Protein AF-A0A7W2FV54-F1 (afdb_monomer_lite)

pLDDT: mean 94.96, std 3.76, range [67.38, 98.31]

Secondary structure (DSSP, 8-state):
-HHHHHTTSHHHHHHHHHS-------GGGTSTT--TT-B---TT-S--BHHHHHHHHHHHHHHHS-PPP-TTSTT---EEEEETTTEEEEE-

Organism: NCBI:txid2758441

Foldseek 3Di:
DVLVVQVVDPVSVVCVVPDDDLDADDPVLQPPPDDQQFFDPDPVDPGRHSNVSVVVSLVVCVVRPPDDADPVDGSDNWDWDDPPPPDIDTHD

InterPro domains:
  IPR018946 PhoD-like phosphatase, metallophosphatase domain [PF09423] (2-92)
  IPR038607 PhoD-like superfamily [G3DSA:3.60.21.70] (1-92)
  IPR052900 Phospholipid Metabolizing Enzymes [PTHR43606] (2-92)

Radius of gyration: 15.77 Å; chains: 1; bounding box: 36×29×48 Å

Structure (mmCIF, N/CA/C/O backbone):
data_AF-A0A7W2FV54-F1
#
_entry.id   AF-A0A7W2FV54-F1
#
loop_
_atom_site.group_PDB
_atom_site.id
_atom_site.type_symbol
_atom_site.label_atom_id
_atom_site.label_alt_id
_atom_site.label_comp_id
_atom_site.label_asym_id
_atom_site.label_entity_id
_atom_site.label_seq_id
_atom_site.pdbx_PDB_ins_code
_atom_site.Cartn_x
_atom_site.Cartn_y
_atom_site.Cartn_z
_atom_site.occupancy
_atom_site.B_iso_or_equiv
_atom_site.auth_seq_id
_atom_site.auth_comp_id
_atom_site.auth_asym_id
_atom_site.auth_atom_id
_atom_site.pdbx_PDB_model_num
ATOM 1 N N . GLY A 1 1 ? -4.546 -2.215 -13.209 1.00 67.38 1 GLY A N 1
ATOM 2 C CA . GLY A 1 1 ? -3.303 -2.347 -12.417 1.00 67.38 1 GLY A CA 1
ATOM 3 C C . GLY A 1 1 ? -3.456 -3.477 -11.415 1.00 67.38 1 GLY A C 1
ATOM 4 O O . GLY A 1 1 ? -4.579 -3.943 -11.262 1.00 67.38 1 GLY A O 1
ATOM 5 N N . GLN A 1 2 ? -2.369 -3.891 -10.755 1.00 81.06 2 GLN A N 1
ATOM 6 C CA . GLN A 1 2 ? -2.334 -5.023 -9.805 1.00 81.06 2 GLN A CA 1
ATOM 7 C C . GLN A 1 2 ? -3.492 -4.994 -8.779 1.00 81.06 2 GLN A C 1
ATOM 9 O O . GLN A 1 2 ? -4.203 -5.981 -8.639 1.00 81.06 2 GLN A O 1
ATOM 14 N N . TYR A 1 3 ? -3.795 -3.837 -8.173 1.00 91.88 3 TYR A N 1
ATOM 15 C CA . TYR A 1 3 ? -4.908 -3.717 -7.213 1.00 91.88 3 TYR A CA 1
ATOM 16 C C . TYR A 1 3 ? -6.309 -3.864 -7.815 1.00 91.88 3 TYR A C 1
ATOM 18 O O . TYR A 1 3 ? -7.169 -4.523 -7.238 1.00 91.88 3 TYR A O 1
ATOM 26 N N . ALA A 1 4 ? -6.553 -3.252 -8.977 1.00 93.25 4 ALA A N 1
ATOM 27 C CA . ALA A 1 4 ? -7.883 -3.228 -9.587 1.00 93.25 4 ALA A CA 1
ATOM 28 C C . ALA A 1 4 ? -8.383 -4.633 -9.960 1.00 93.25 4 ALA A C 1
ATOM 30 O O . ALA A 1 4 ? -9.577 -4.898 -9.866 1.00 93.25 4 ALA A O 1
ATOM 31 N N . TYR A 1 5 ? -7.469 -5.527 -10.358 1.00 93.81 5 TYR A N 1
ATOM 32 C CA . TYR A 1 5 ? -7.790 -6.916 -10.692 1.00 93.81 5 TYR A CA 1
ATOM 33 C C . TYR A 1 5 ? -8.373 -7.673 -9.489 1.00 93.81 5 TYR A C 1
ATOM 35 O O . TYR A 1 5 ? -9.397 -8.335 -9.628 1.00 93.81 5 TYR A O 1
ATOM 43 N N . ASN A 1 6 ? -7.795 -7.503 -8.294 1.00 92.88 6 ASN A N 1
ATOM 44 C CA . ASN A 1 6 ? -8.287 -8.155 -7.073 1.00 92.88 6 ASN A CA 1
ATOM 45 C C . ASN A 1 6 ? -9.704 -7.697 -6.699 1.00 92.88 6 ASN A C 1
ATOM 47 O O . ASN A 1 6 ? -10.489 -8.475 -6.167 1.00 92.88 6 ASN A O 1
ATOM 51 N N . LEU A 1 7 ? -10.067 -6.454 -7.030 1.00 94.19 7 LEU A N 1
ATOM 52 C CA . LEU A 1 7 ? -11.421 -5.936 -6.828 1.00 94.19 7 LEU A CA 1
ATOM 53 C C . LEU A 1 7 ? -12.434 -6.436 -7.871 1.00 94.19 7 LEU A C 1
ATOM 55 O O . LEU A 1 7 ? -13.602 -6.068 -7.786 1.00 94.19 7 LEU A O 1
ATOM 59 N N . MET A 1 8 ? -12.038 -7.259 -8.845 1.00 95.88 8 MET A N 1
ATOM 60 C CA . MET A 1 8 ? -12.988 -7.968 -9.712 1.00 95.88 8 MET A CA 1
ATOM 61 C C . MET A 1 8 ? -13.560 -9.221 -9.032 1.00 95.88 8 MET A C 1
ATOM 63 O O . MET A 1 8 ? -14.630 -9.683 -9.427 1.00 95.88 8 MET A O 1
ATOM 67 N N . ASP A 1 9 ? -12.889 -9.745 -8.002 1.00 97.50 9 ASP A N 1
ATOM 68 C CA . ASP A 1 9 ? -13.353 -10.896 -7.228 1.00 97.50 9 ASP A CA 1
ATOM 69 C C . ASP A 1 9 ? -14.487 -10.504 -6.263 1.00 97.50 9 ASP A C 1
ATOM 71 O O . ASP A 1 9 ? -14.390 -9.541 -5.495 1.00 97.50 9 ASP A O 1
ATOM 75 N N . ALA A 1 10 ? -15.592 -11.253 -6.303 1.00 98.25 10 ALA A N 1
ATOM 76 C CA . ALA A 1 10 ? -16.775 -10.958 -5.497 1.00 98.25 10 ALA A CA 1
ATOM 77 C C . ALA A 1 10 ? -16.536 -11.155 -3.990 1.00 98.25 10 ALA A C 1
ATOM 79 O O . ALA A 1 10 ? -17.060 -10.379 -3.189 1.00 98.25 10 ALA A O 1
ATOM 80 N N . ASN A 1 11 ? -15.719 -12.138 -3.604 1.00 98.06 11 ASN A N 1
ATOM 81 C CA . ASN A 1 11 ? -15.427 -12.433 -2.203 1.00 98.06 11 ASN A CA 1
ATOM 82 C C . ASN A 1 11 ? -14.535 -11.347 -1.597 1.00 98.06 11 ASN A C 1
ATOM 84 O O . ASN A 1 11 ? -14.800 -10.884 -0.490 1.00 98.06 11 ASN A O 1
ATOM 88 N N . VAL A 1 12 ? -13.524 -10.881 -2.342 1.00 96.56 12 VAL A N 1
ATOM 89 C CA . VAL A 1 12 ? -12.660 -9.764 -1.918 1.00 96.56 12 VAL A CA 1
ATOM 90 C C . VAL A 1 12 ? -13.489 -8.503 -1.685 1.00 96.56 12 VAL A C 1
ATOM 92 O O . VAL A 1 12 ? -13.337 -7.829 -0.666 1.00 96.56 12 VAL A O 1
ATOM 95 N N . ARG A 1 13 ? -14.408 -8.189 -2.606 1.00 97.19 13 ARG A N 1
ATOM 96 C CA . ARG A 1 13 ? -15.303 -7.034 -2.454 1.00 97.19 13 ARG A CA 1
ATOM 97 C C . ARG A 1 13 ? -16.217 -7.163 -1.241 1.00 97.19 13 ARG A C 1
ATOM 99 O O . ARG A 1 13 ? -16.403 -6.171 -0.541 1.00 97.19 13 ARG A O 1
ATOM 106 N N . GLN A 1 14 ? -16.785 -8.346 -1.006 1.00 98.12 14 GLN A N 1
ATOM 107 C CA . GLN A 1 14 ? -17.655 -8.578 0.144 1.00 98.12 14 GLN A CA 1
ATOM 108 C C . GLN A 1 14 ? -16.884 -8.433 1.460 1.00 98.12 14 GLN A C 1
ATOM 110 O O . GLN A 1 14 ? -17.319 -7.693 2.338 1.00 98.12 14 GLN A O 1
ATOM 115 N N . PHE A 1 15 ? -15.704 -9.048 1.569 1.00 97.19 15 PHE A N 1
ATOM 116 C CA . PHE A 1 15 ? -14.853 -8.922 2.751 1.00 97.19 15 PHE A CA 1
ATOM 117 C C . PHE A 1 15 ? -14.512 -7.456 3.051 1.00 97.19 15 PHE A C 1
ATOM 119 O O . PHE A 1 15 ? -14.717 -6.990 4.170 1.00 97.19 15 PHE A O 1
ATOM 126 N N . ASN A 1 16 ? -14.078 -6.700 2.038 1.00 96.38 16 ASN A N 1
ATOM 127 C CA . ASN A 1 16 ? -13.721 -5.287 2.198 1.00 96.38 16 ASN A CA 1
ATOM 128 C C . ASN A 1 16 ? -14.914 -4.389 2.576 1.00 96.38 16 ASN A C 1
ATOM 130 O O . ASN A 1 16 ? -14.705 -3.307 3.122 1.00 96.38 16 ASN A O 1
ATOM 134 N N . ALA A 1 17 ? -16.150 -4.800 2.275 1.00 96.94 17 ALA A N 1
ATOM 135 C CA . ALA A 1 17 ? -17.354 -4.062 2.658 1.00 96.94 17 ALA A CA 1
ATOM 136 C C . ALA A 1 17 ? -17.753 -4.289 4.126 1.00 96.94 17 ALA A C 1
ATOM 138 O O . ALA A 1 17 ? -18.425 -3.441 4.713 1.00 96.94 17 ALA A O 1
ATOM 139 N N . GLU A 1 18 ? -17.352 -5.418 4.714 1.00 98.31 18 GLU A N 1
ATOM 140 C CA . GLU A 1 18 ? -17.778 -5.845 6.051 1.00 98.31 18 GLU A CA 1
ATOM 141 C C . GLU A 1 18 ? -16.671 -5.702 7.109 1.00 98.31 18 GLU A C 1
ATOM 143 O O . GLU A 1 18 ? -16.969 -5.511 8.290 1.00 98.31 18 GLU A O 1
ATOM 148 N N . VAL A 1 19 ? -15.396 -5.769 6.709 1.00 97.75 19 VAL A N 1
ATOM 149 C CA . VAL A 1 19 ? -14.257 -5.858 7.632 1.00 97.75 19 VAL A CA 1
ATOM 150 C C . VAL A 1 19 ? -13.317 -4.655 7.480 1.00 97.75 19 VAL A C 1
ATOM 152 O O . VAL A 1 19 ? -12.774 -4.430 6.396 1.00 97.75 19 VAL A O 1
ATOM 155 N N . PRO A 1 20 ? -13.056 -3.879 8.554 1.00 95.00 20 PRO A N 1
ATOM 156 C CA . PRO A 1 20 ? -12.064 -2.813 8.507 1.00 95.00 20 PRO A CA 1
ATOM 157 C C . PRO A 1 20 ? -10.654 -3.395 8.370 1.00 95.00 20 PRO A C 1
ATOM 159 O O . PRO A 1 20 ? -10.282 -4.335 9.072 1.00 95.00 20 PRO A O 1
ATOM 162 N N . MET A 1 21 ? -9.843 -2.788 7.504 1.00 94.62 21 MET A N 1
ATOM 163 C CA . MET A 1 21 ? -8.490 -3.253 7.210 1.00 94.62 21 MET A CA 1
ATOM 164 C C . MET A 1 21 ? -7.431 -2.235 7.634 1.00 94.62 21 MET A C 1
ATOM 166 O O . MET A 1 21 ? -7.495 -1.055 7.290 1.00 94.62 21 MET A O 1
ATOM 170 N N . LEU A 1 22 ? -6.399 -2.725 8.321 1.00 95.12 22 LEU A N 1
ATOM 171 C CA . LEU A 1 22 ? -5.137 -2.019 8.507 1.00 95.12 22 LEU A CA 1
ATOM 172 C C . LEU A 1 22 ? -4.134 -2.513 7.451 1.00 95.12 22 LEU A C 1
ATOM 174 O O . LEU A 1 22 ? -3.421 -3.482 7.679 1.00 95.12 22 LEU A O 1
ATOM 178 N N . ALA A 1 23 ? -4.089 -1.866 6.283 1.00 95.31 23 ALA A N 1
ATOM 179 C CA . ALA A 1 23 ? -3.251 -2.310 5.160 1.00 95.31 23 ALA A CA 1
ATOM 180 C C . ALA A 1 23 ? -1.765 -1.926 5.319 1.00 95.31 23 ALA A C 1
ATOM 182 O O . ALA A 1 23 ? -1.450 -0.767 5.592 1.00 95.31 23 ALA A O 1
ATOM 183 N N . GLN A 1 24 ? -0.843 -2.867 5.134 1.00 95.50 24 GLN A N 1
ATOM 184 C CA . GLN A 1 24 ? 0.604 -2.621 5.151 1.00 95.50 24 GLN A CA 1
ATOM 185 C C . GLN A 1 24 ? 1.194 -2.880 3.767 1.00 95.50 24 GLN A C 1
ATOM 187 O O . GLN A 1 24 ? 0.630 -3.645 2.995 1.00 95.50 24 GLN A O 1
ATOM 192 N N . TRP A 1 25 ? 2.297 -2.201 3.472 1.00 95.12 25 TRP A N 1
ATOM 193 C CA . TRP A 1 25 ? 3.067 -2.361 2.246 1.00 95.12 25 TRP A CA 1
ATOM 194 C C . TRP A 1 25 ? 4.142 -3.437 2.409 1.00 95.12 25 TRP A C 1
ATOM 196 O O . TRP A 1 25 ? 4.813 -3.438 3.444 1.00 95.12 25 TRP A O 1
ATOM 206 N N . ASP A 1 26 ? 4.368 -4.236 1.369 1.00 95.50 26 ASP A N 1
ATOM 207 C CA . ASP A 1 26 ? 5.486 -5.164 1.207 1.00 95.50 26 ASP A CA 1
ATOM 208 C C . ASP A 1 26 ? 6.171 -4.997 -0.175 1.00 95.50 26 ASP A C 1
ATOM 210 O O . ASP A 1 26 ? 5.861 -4.121 -0.986 1.00 95.50 26 ASP A O 1
ATOM 214 N N . ASP A 1 27 ? 7.200 -5.775 -0.462 1.00 95.50 27 ASP A N 1
ATOM 215 C CA . ASP A 1 27 ? 7.911 -5.726 -1.740 1.00 95.50 27 ASP A CA 1
ATOM 216 C C . ASP A 1 27 ? 7.017 -6.057 -2.959 1.00 95.50 27 ASP A C 1
ATOM 218 O O . ASP A 1 27 ? 7.118 -5.398 -4.002 1.00 95.50 27 ASP A O 1
ATOM 222 N N . HIS A 1 28 ? 6.098 -7.015 -2.818 1.00 95.31 28 HIS A N 1
ATOM 223 C CA . HIS A 1 28 ? 5.203 -7.496 -3.874 1.00 95.31 28 HIS A CA 1
ATOM 224 C C . HIS A 1 28 ? 4.212 -6.451 -4.403 1.00 95.31 28 HIS A C 1
ATOM 226 O O . HIS A 1 28 ? 3.682 -6.614 -5.506 1.00 95.31 28 HIS A O 1
ATOM 232 N N . GLU A 1 29 ? 4.002 -5.346 -3.692 1.00 95.44 29 GLU A N 1
ATOM 233 C CA . 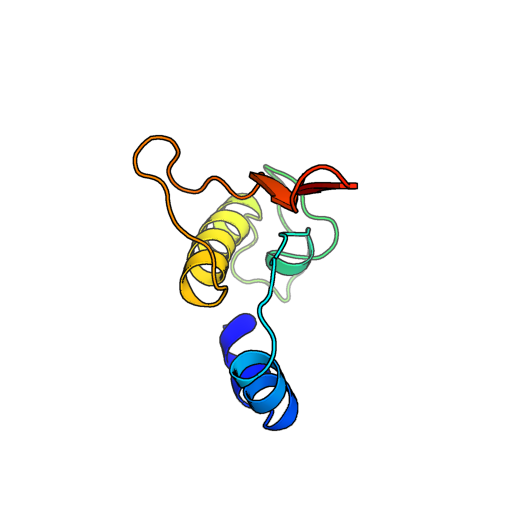GLU A 1 29 ? 3.277 -4.192 -4.215 1.00 95.44 29 GLU A CA 1
ATOM 234 C C . GLU A 1 29 ? 4.003 -3.520 -5.392 1.00 95.44 29 GLU A C 1
ATOM 236 O O . GLU A 1 29 ? 3.352 -2.881 -6.225 1.00 95.44 29 GLU A O 1
ATOM 241 N N . THR A 1 30 ? 5.325 -3.696 -5.499 1.00 95.00 30 THR A N 1
ATOM 242 C CA . THR A 1 30 ? 6.149 -3.271 -6.640 1.00 95.00 30 THR A CA 1
ATOM 243 C C . THR A 1 30 ? 6.537 -4.474 -7.503 1.00 95.00 30 THR A C 1
ATOM 245 O O . THR A 1 30 ? 5.994 -4.655 -8.594 1.00 95.00 30 THR A O 1
ATOM 248 N N . THR A 1 31 ? 7.494 -5.272 -7.022 1.00 94.50 31 THR A N 1
ATOM 249 C CA . THR A 1 31 ? 8.066 -6.470 -7.648 1.00 94.50 31 THR A CA 1
ATOM 250 C C . THR A 1 31 ? 8.768 -7.292 -6.568 1.00 94.50 31 THR A C 1
ATOM 252 O O . THR A 1 31 ? 9.351 -6.734 -5.646 1.00 94.50 31 THR A O 1
ATOM 255 N N . ASN A 1 32 ? 8.737 -8.617 -6.686 1.00 94.88 32 ASN A N 1
ATOM 256 C CA . ASN A 1 32 ? 9.339 -9.529 -5.709 1.00 94.88 32 ASN A CA 1
ATOM 257 C C . ASN A 1 32 ? 10.819 -9.191 -5.427 1.00 94.88 32 ASN A C 1
ATOM 259 O O . ASN A 1 32 ? 11.619 -9.131 -6.359 1.00 94.88 32 ASN A O 1
ATOM 263 N N . ASN A 1 33 ? 11.166 -9.044 -4.150 1.00 94.75 33 ASN A N 1
ATOM 264 C CA . ASN A 1 33 ? 12.479 -8.732 -3.579 1.00 94.75 33 ASN A CA 1
ATOM 265 C C . ASN A 1 33 ? 13.137 -7.426 -4.057 1.00 94.75 33 ASN A C 1
ATOM 267 O O . ASN A 1 33 ? 14.366 -7.311 -4.019 1.00 94.75 33 ASN A O 1
ATOM 271 N N . TRP A 1 34 ? 12.354 -6.443 -4.505 1.00 95.94 34 TRP A N 1
ATOM 272 C CA . TRP A 1 34 ? 12.929 -5.217 -5.055 1.00 95.94 34 TRP A CA 1
ATOM 273 C C . TRP A 1 34 ? 13.673 -4.364 -4.025 1.00 95.94 34 TRP A C 1
ATOM 275 O O . TRP A 1 34 ? 13.392 -4.397 -2.824 1.00 95.94 34 TRP A O 1
ATOM 285 N N . TYR A 1 35 ? 14.583 -3.518 -4.508 1.00 96.56 35 TYR A N 1
ATOM 286 C CA . TYR A 1 35 ? 15.266 -2.525 -3.676 1.00 96.56 35 TYR A CA 1
ATOM 287 C C . TYR A 1 35 ? 15.482 -1.183 -4.401 1.00 96.56 35 TYR A C 1
ATOM 289 O O . TYR A 1 35 ? 15.491 -1.122 -5.634 1.00 96.56 35 TYR A O 1
ATOM 297 N N . PRO A 1 36 ? 15.665 -0.065 -3.666 1.00 96.88 36 PRO A N 1
ATOM 298 C CA . PRO A 1 36 ? 15.895 1.239 -4.282 1.00 96.88 36 PRO A CA 1
ATOM 299 C C . PRO A 1 36 ? 17.118 1.248 -5.207 1.00 96.88 36 PRO A C 1
ATOM 301 O O . PRO A 1 36 ? 18.230 0.932 -4.791 1.00 96.88 36 PRO A O 1
ATOM 304 N N . GLY A 1 37 ? 16.910 1.669 -6.454 1.00 97.12 37 GLY A N 1
ATOM 305 C CA . GLY A 1 37 ? 17.955 1.743 -7.479 1.00 97.12 37 GLY A CA 1
ATOM 306 C C . GLY A 1 37 ? 18.173 0.449 -8.266 1.00 97.12 37 GLY A C 1
ATOM 307 O O . GLY A 1 37 ? 19.014 0.442 -9.161 1.00 97.12 37 GLY A O 1
ATOM 308 N N . GLU A 1 38 ? 17.424 -0.615 -7.975 1.00 97.88 38 GLU A N 1
ATOM 309 C CA . GLU A 1 38 ? 17.445 -1.834 -8.780 1.00 97.88 38 GLU A CA 1
ATOM 310 C C . GLU A 1 38 ? 17.027 -1.560 -10.235 1.00 97.88 38 GLU A C 1
ATOM 312 O O . GLU A 1 38 ? 16.087 -0.805 -10.522 1.00 97.88 38 GLU A O 1
ATOM 317 N N . LEU A 1 39 ? 17.737 -2.216 -11.154 1.00 98.12 39 LEU A N 1
ATOM 318 C CA . LEU A 1 39 ? 17.328 -2.377 -12.540 1.00 98.12 39 LEU A CA 1
ATOM 319 C C . LEU A 1 39 ? 16.913 -3.831 -12.742 1.00 98.12 39 LEU A C 1
ATOM 321 O O . LEU A 1 39 ? 17.736 -4.728 -12.577 1.00 98.12 39 LEU A O 1
ATOM 325 N N . LEU A 1 40 ? 15.649 -4.049 -13.097 1.00 97.25 40 LEU A N 1
ATOM 326 C CA . LEU A 1 40 ? 15.109 -5.385 -13.313 1.00 97.25 40 LEU A CA 1
ATOM 327 C C . LEU A 1 40 ? 15.810 -6.057 -14.498 1.00 97.25 40 LEU A C 1
ATOM 329 O O . LEU A 1 40 ? 15.770 -5.550 -15.622 1.00 97.25 40 LEU A O 1
ATOM 333 N N . ASP A 1 41 ? 16.398 -7.225 -14.257 1.00 95.12 41 ASP A N 1
ATOM 334 C CA . ASP A 1 41 ? 16.999 -8.069 -15.292 1.00 95.12 41 ASP A CA 1
ATOM 335 C C . ASP A 1 41 ? 15.995 -9.119 -15.787 1.00 95.12 41 ASP A C 1
ATOM 337 O O . ASP A 1 41 ? 16.164 -10.327 -15.638 1.00 95.12 41 ASP A O 1
ATOM 341 N N . ASP A 1 42 ? 14.869 -8.628 -16.303 1.00 94.00 42 ASP A N 1
ATOM 342 C CA . ASP A 1 42 ? 13.786 -9.456 -16.819 1.00 94.00 42 ASP A CA 1
ATOM 343 C C . ASP A 1 42 ? 13.202 -8.821 -18.083 1.00 94.00 42 ASP A C 1
ATOM 345 O O . ASP A 1 42 ? 12.656 -7.714 -18.062 1.00 94.00 42 ASP A O 1
ATOM 349 N N . ASP A 1 43 ? 13.313 -9.532 -19.202 1.00 95.81 43 ASP A N 1
ATOM 350 C CA . ASP A 1 43 ? 12.893 -9.046 -20.519 1.00 95.81 43 ASP A CA 1
ATOM 351 C C . ASP A 1 43 ? 11.373 -8.942 -20.684 1.00 95.81 43 ASP A C 1
ATOM 353 O O . ASP A 1 43 ? 10.892 -8.333 -21.642 1.00 95.81 43 ASP A O 1
ATOM 357 N N . ARG A 1 44 ? 10.592 -9.469 -19.733 1.00 93.75 44 ARG A N 1
ATOM 358 C CA . ARG A 1 44 ? 9.141 -9.241 -19.678 1.00 93.75 44 ARG A CA 1
ATOM 359 C C . ARG A 1 44 ? 8.799 -7.788 -19.339 1.00 93.75 44 ARG A C 1
ATOM 361 O O . ARG A 1 44 ? 7.678 -7.355 -19.607 1.00 93.75 44 ARG A O 1
ATOM 368 N N . TYR A 1 45 ? 9.732 -7.037 -18.751 1.00 93.81 45 TYR A N 1
ATOM 369 C CA . TYR A 1 45 ? 9.522 -5.657 -18.326 1.00 93.81 45 TYR A CA 1
ATOM 370 C C . TYR A 1 45 ? 10.034 -4.663 -19.369 1.00 93.81 45 TYR A C 1
ATOM 372 O O . TYR A 1 45 ? 11.216 -4.628 -19.708 1.00 93.81 45 TYR A O 1
ATOM 380 N N . THR A 1 46 ? 9.142 -3.786 -19.836 1.00 96.00 46 THR A N 1
ATOM 381 C CA . THR A 1 46 ? 9.516 -2.639 -20.679 1.00 96.00 46 THR A CA 1
ATOM 382 C C . THR A 1 46 ? 10.103 -1.486 -19.864 1.00 96.00 46 THR A C 1
ATOM 384 O O . THR A 1 46 ? 10.940 -0.741 -20.364 1.00 96.00 46 THR A O 1
ATOM 387 N N . GLU A 1 47 ? 9.682 -1.349 -18.606 1.00 97.00 47 GLU A N 1
ATOM 388 C CA . GLU A 1 47 ? 10.264 -0.443 -17.620 1.00 97.00 47 GLU A CA 1
ATOM 389 C C . GLU A 1 47 ? 11.093 -1.257 -16.629 1.00 97.00 47 GLU A C 1
ATOM 391 O O . GLU A 1 47 ? 10.537 -2.067 -15.889 1.00 97.00 47 GLU A O 1
ATOM 396 N N . LYS A 1 48 ? 12.408 -1.026 -16.607 1.00 97.50 48 LYS A N 1
ATOM 397 C CA . LYS A 1 48 ? 13.347 -1.765 -15.754 1.00 97.50 48 LYS A CA 1
ATOM 398 C C . LYS A 1 48 ? 13.712 -1.007 -14.472 1.00 97.50 48 LYS A C 1
ATOM 400 O O . LYS A 1 48 ? 14.277 -1.608 -13.571 1.00 97.50 48 LYS A O 1
ATOM 405 N N . ASN A 1 49 ? 13.396 0.285 -14.345 1.00 98.00 49 ASN A N 1
ATOM 406 C CA . ASN A 1 49 ? 13.706 1.069 -13.148 1.00 98.00 49 ASN A CA 1
ATOM 407 C C . ASN A 1 49 ? 12.738 0.741 -11.999 1.00 98.00 49 ASN A C 1
ATOM 409 O O . ASN A 1 49 ? 11.620 1.270 -11.943 1.00 98.00 49 ASN A O 1
ATOM 413 N N . ALA A 1 50 ? 13.188 -0.079 -11.046 1.00 97.44 50 ALA A N 1
ATOM 414 C CA . ALA A 1 50 ? 12.372 -0.507 -9.912 1.00 97.44 50 ALA A CA 1
ATOM 415 C C . ALA A 1 50 ? 11.927 0.670 -9.030 1.00 97.44 50 ALA A C 1
ATOM 417 O O . ALA A 1 50 ? 10.793 0.687 -8.562 1.00 97.44 50 ALA A O 1
ATOM 418 N N . SER A 1 51 ? 12.749 1.714 -8.869 1.00 97.75 51 SER A N 1
ATOM 419 C CA . SER A 1 51 ? 12.364 2.914 -8.108 1.00 97.75 51 SER A CA 1
ATOM 420 C C . SER A 1 51 ? 11.194 3.665 -8.752 1.00 97.75 51 SER A C 1
ATOM 422 O O . SER A 1 51 ? 10.326 4.191 -8.051 1.00 97.75 51 SER A O 1
ATOM 424 N N . LEU A 1 52 ? 11.135 3.712 -10.088 1.00 97.56 52 LEU A N 1
ATOM 425 C CA . LEU A 1 52 ? 10.007 4.315 -10.799 1.00 97.56 52 LEU A CA 1
ATOM 426 C C . LEU A 1 52 ? 8.748 3.447 -10.689 1.00 97.56 52 LEU A C 1
ATOM 428 O O . LEU A 1 52 ? 7.649 3.978 -10.498 1.00 97.56 52 LEU A O 1
ATOM 432 N N . LEU A 1 53 ? 8.901 2.124 -10.781 1.00 96.56 53 LEU A N 1
ATOM 433 C CA . LEU A 1 53 ? 7.806 1.185 -10.539 1.00 96.56 53 LEU A CA 1
ATOM 434 C C . LEU A 1 53 ? 7.271 1.326 -9.111 1.00 96.56 53 LEU A C 1
ATOM 436 O O . LEU A 1 53 ? 6.061 1.457 -8.943 1.00 96.56 53 LEU A O 1
ATOM 440 N N . ALA A 1 54 ? 8.148 1.426 -8.113 1.00 96.62 54 ALA A N 1
ATOM 441 C CA . ALA A 1 54 ? 7.782 1.615 -6.715 1.00 96.62 54 ALA A CA 1
ATOM 442 C C . ALA A 1 54 ? 7.031 2.930 -6.486 1.00 96.62 54 ALA A C 1
ATOM 444 O O . ALA A 1 54 ? 6.033 2.953 -5.771 1.00 96.62 54 ALA A O 1
ATOM 445 N N . ALA A 1 55 ? 7.437 4.028 -7.132 1.00 96.25 55 ALA A N 1
ATOM 446 C CA . ALA A 1 55 ? 6.709 5.296 -7.051 1.00 96.25 55 ALA A CA 1
ATOM 447 C C . ALA A 1 55 ? 5.280 5.184 -7.618 1.00 96.25 55 ALA A C 1
ATOM 449 O O . ALA A 1 55 ? 4.323 5.686 -7.020 1.00 96.25 55 ALA A O 1
ATOM 450 N N . ARG A 1 56 ? 5.115 4.492 -8.754 1.00 96.12 56 ARG A N 1
ATOM 451 C CA . ARG A 1 56 ? 3.800 4.240 -9.374 1.00 96.12 56 ARG A CA 1
ATOM 452 C C . ARG A 1 56 ? 2.943 3.306 -8.524 1.00 96.12 56 ARG A C 1
ATOM 454 O O . ARG A 1 56 ? 1.765 3.589 -8.311 1.00 96.12 56 ARG A O 1
ATOM 461 N N . ALA A 1 57 ? 3.536 2.232 -8.014 1.00 95.94 57 ALA A N 1
ATOM 462 C CA . ALA A 1 57 ? 2.891 1.328 -7.079 1.00 95.94 57 ALA A CA 1
ATOM 463 C C . ALA A 1 57 ? 2.449 2.083 -5.818 1.00 95.94 57 ALA A C 1
ATOM 465 O O . ALA A 1 57 ? 1.348 1.845 -5.326 1.00 95.94 57 ALA A O 1
ATOM 466 N N . ARG A 1 58 ? 3.273 3.026 -5.317 1.00 95.25 58 ARG A N 1
ATOM 467 C CA . ARG A 1 58 ? 2.986 3.790 -4.091 1.00 95.25 58 ARG A CA 1
ATOM 468 C C . ARG A 1 58 ? 1.703 4.563 -4.224 1.00 95.25 58 ARG A C 1
ATOM 470 O O . ARG A 1 58 ? 0.818 4.444 -3.384 1.00 95.25 58 ARG A O 1
ATOM 477 N N . ARG A 1 59 ? 1.586 5.284 -5.331 1.00 94.94 59 ARG A N 1
ATOM 478 C CA . ARG A 1 59 ? 0.353 5.962 -5.700 1.00 94.94 59 ARG A CA 1
ATOM 479 C C . ARG A 1 59 ? -0.832 4.991 -5.756 1.00 94.94 59 ARG A C 1
ATOM 481 O O . ARG A 1 59 ? -1.855 5.266 -5.143 1.00 94.94 59 ARG A O 1
ATOM 488 N N . ALA A 1 60 ? -0.684 3.849 -6.428 1.00 95.69 60 ALA A N 1
ATOM 489 C CA . ALA A 1 60 ? -1.769 2.877 -6.553 1.00 95.69 60 ALA A CA 1
ATOM 490 C C . ALA A 1 60 ? -2.210 2.286 -5.198 1.00 95.69 60 ALA A C 1
ATOM 492 O O . ALA A 1 60 ? -3.399 2.101 -4.980 1.00 95.69 60 ALA A O 1
ATOM 493 N N . PHE A 1 61 ? -1.297 2.035 -4.259 1.00 95.62 61 PHE A N 1
ATOM 494 C CA . PHE A 1 61 ? -1.671 1.585 -2.913 1.00 95.62 61 PHE A CA 1
ATOM 495 C C . PHE A 1 61 ? -2.515 2.626 -2.182 1.00 95.62 61 PHE A C 1
ATOM 497 O O . PHE A 1 61 ? -3.548 2.269 -1.633 1.00 95.62 61 PHE A O 1
ATOM 504 N N . PHE A 1 62 ? -2.142 3.911 -2.220 1.00 94.88 62 PHE A N 1
ATOM 505 C CA . PHE A 1 62 ? -2.964 4.971 -1.619 1.00 94.88 62 PHE A CA 1
ATOM 506 C C . PHE A 1 62 ? -4.319 5.146 -2.322 1.00 94.88 62 PHE A C 1
ATOM 508 O O . PHE A 1 62 ? -5.303 5.475 -1.671 1.00 94.88 62 PHE A O 1
ATOM 515 N N . GLU A 1 63 ? -4.397 4.884 -3.630 1.00 94.69 63 GLU A N 1
ATOM 516 C CA . GLU A 1 63 ? -5.657 4.935 -4.383 1.00 94.69 63 GLU A CA 1
ATOM 517 C C . GLU A 1 63 ? -6.600 3.755 -4.070 1.00 94.69 63 GLU A C 1
ATOM 519 O O . GLU A 1 63 ? -7.816 3.917 -4.155 1.00 94.69 63 GLU A O 1
ATOM 524 N N . TYR A 1 64 ? -6.067 2.572 -3.733 1.00 95.25 64 TYR A N 1
ATOM 525 C CA . TYR A 1 64 ? -6.852 1.332 -3.609 1.00 95.25 64 TYR A CA 1
ATOM 526 C C . TYR A 1 64 ? -6.954 0.762 -2.187 1.00 95.25 64 TYR A C 1
ATOM 528 O O . TYR A 1 64 ? -7.813 -0.087 -1.947 1.00 95.25 64 TYR A O 1
ATOM 536 N N . MET A 1 65 ? -6.115 1.198 -1.246 1.00 95.38 65 MET A N 1
ATOM 537 C CA . MET A 1 65 ? -6.140 0.750 0.148 1.00 95.38 65 MET A CA 1
ATOM 538 C C . MET A 1 65 ? -6.692 1.839 1.073 1.00 95.38 65 MET A C 1
ATOM 540 O O . MET A 1 65 ? -6.477 3.025 0.828 1.00 95.38 65 MET A O 1
ATOM 544 N N . PRO A 1 66 ? -7.379 1.471 2.173 1.00 94.69 66 PRO A N 1
ATOM 545 C CA . PRO A 1 66 ? -8.031 2.422 3.070 1.00 94.69 66 PRO A CA 1
ATOM 546 C C . PRO A 1 66 ? -7.024 3.093 4.022 1.00 94.69 66 PRO A C 1
ATOM 548 O O . PRO A 1 66 ? -7.093 2.938 5.243 1.00 94.69 66 PRO A O 1
ATOM 551 N N . LEU A 1 67 ? -6.060 3.837 3.473 1.00 93.25 67 LEU A N 1
ATOM 552 C CA . LEU A 1 67 ? -5.109 4.640 4.236 1.00 93.25 67 LEU A CA 1
ATOM 553 C C . LEU A 1 67 ? -5.516 6.111 4.224 1.00 93.25 67 LEU A C 1
ATOM 555 O O . LEU A 1 67 ? -5.947 6.659 3.214 1.00 93.25 67 LEU A O 1
ATOM 559 N N . ARG A 1 68 ? -5.329 6.773 5.366 1.00 90.69 68 ARG A N 1
ATOM 560 C CA . ARG A 1 68 ? -5.450 8.226 5.462 1.00 90.69 68 ARG A CA 1
ATOM 561 C C . ARG A 1 68 ? -4.108 8.865 5.137 1.00 90.69 68 ARG A C 1
ATOM 563 O O . ARG A 1 68 ? -3.128 8.601 5.830 1.00 90.69 68 ARG A O 1
ATOM 570 N N . GLU A 1 69 ? -4.091 9.752 4.152 1.00 91.31 69 GLU A N 1
ATOM 571 C CA . GLU A 1 69 ? -2.954 10.640 3.924 1.00 91.31 69 GLU A CA 1
ATOM 572 C C . GLU A 1 69 ? -2.953 11.789 4.939 1.00 91.31 69 GLU A C 1
ATOM 574 O O . GLU A 1 69 ? -3.986 12.407 5.208 1.00 91.31 69 GLU A O 1
ATOM 579 N N . LEU A 1 70 ? -1.782 12.056 5.519 1.00 90.19 70 LEU A N 1
ATOM 580 C CA . LEU A 1 70 ? -1.565 13.127 6.487 1.00 90.19 70 LEU A CA 1
ATOM 581 C C . LEU A 1 70 ? -0.755 14.253 5.825 1.00 90.19 70 LEU A C 1
ATOM 583 O O . LEU A 1 70 ? 0.341 13.971 5.329 1.00 90.19 70 LEU A O 1
ATOM 587 N N . PRO A 1 71 ? -1.238 15.511 5.814 1.00 91.25 71 PRO A N 1
ATOM 588 C CA . PRO A 1 71 ? -0.523 16.634 5.199 1.00 91.25 71 PRO A CA 1
ATOM 589 C C . PRO A 1 71 ? 0.896 16.847 5.741 1.00 91.25 71 PRO A C 1
ATOM 591 O O . PRO A 1 71 ? 1.798 17.223 4.998 1.00 91.25 71 PRO A O 1
ATOM 594 N N . GLU A 1 72 ? 1.111 16.583 7.028 1.00 94.62 72 GLU A N 1
ATOM 595 C CA . GLU A 1 72 ? 2.402 16.695 7.711 1.00 94.62 72 GLU A CA 1
ATOM 596 C C . GLU A 1 72 ? 3.382 15.563 7.366 1.00 94.62 72 GLU A C 1
ATOM 598 O O . GLU A 1 72 ? 4.572 15.648 7.675 1.00 94.62 72 GLU A O 1
ATOM 603 N N . ALA A 1 73 ? 2.894 14.489 6.743 1.00 90.69 73 ALA A N 1
ATOM 604 C CA . ALA A 1 73 ? 3.700 13.345 6.351 1.00 90.69 73 ALA A CA 1
ATOM 605 C C . ALA A 1 73 ? 3.192 12.691 5.054 1.00 90.69 73 ALA A C 1
ATOM 607 O O . ALA A 1 73 ? 2.755 11.532 5.081 1.00 90.69 73 ALA A O 1
ATOM 608 N N . PRO A 1 74 ? 3.260 13.405 3.913 1.00 90.81 74 PRO A N 1
ATOM 609 C CA . PRO A 1 74 ? 2.744 12.904 2.648 1.00 90.81 74 PRO A CA 1
ATOM 610 C C . PRO A 1 74 ? 3.364 11.557 2.286 1.00 90.81 74 PRO A C 1
ATOM 612 O O . PRO A 1 74 ? 4.577 11.353 2.388 1.00 90.81 74 PRO A O 1
ATOM 615 N N . GLY A 1 75 ? 2.514 10.617 1.888 1.00 91.38 75 GLY A N 1
ATOM 616 C CA . GLY A 1 75 ? 2.934 9.278 1.512 1.00 91.38 75 GLY A CA 1
ATOM 617 C C . GLY A 1 75 ? 3.460 8.409 2.655 1.00 91.38 75 GLY A C 1
ATOM 618 O O . GLY A 1 75 ? 4.018 7.365 2.348 1.00 91.38 75 GLY A O 1
ATOM 619 N N . ARG A 1 76 ? 3.332 8.757 3.943 1.00 94.62 76 ARG A N 1
ATOM 620 C CA . ARG A 1 76 ? 3.721 7.863 5.057 1.00 94.62 76 ARG A CA 1
ATOM 621 C C . ARG A 1 76 ? 2.787 6.646 5.156 1.00 94.62 76 ARG A C 1
ATOM 623 O O . ARG A 1 76 ? 1.574 6.800 5.130 1.00 94.62 76 ARG A O 1
ATOM 630 N N . ILE A 1 77 ? 3.366 5.448 5.314 1.00 95.69 77 ILE A N 1
ATOM 631 C CA . ILE A 1 77 ? 2.625 4.175 5.459 1.00 95.69 77 ILE A CA 1
ATOM 632 C C . ILE A 1 77 ? 2.744 3.613 6.881 1.00 95.69 77 ILE A C 1
ATOM 634 O O . ILE A 1 77 ? 1.732 3.207 7.455 1.00 95.69 77 ILE A O 1
ATOM 638 N N . HIS A 1 78 ? 3.947 3.627 7.467 1.00 94.94 78 HIS A N 1
ATOM 639 C CA . HIS A 1 78 ? 4.156 3.184 8.846 1.00 94.94 78 HIS A CA 1
ATOM 640 C C . HIS A 1 78 ? 3.364 4.053 9.826 1.00 94.94 78 HIS A C 1
ATOM 642 O O . HIS A 1 78 ? 3.244 5.274 9.662 1.00 94.94 78 HIS A O 1
ATOM 648 N N . ARG A 1 79 ? 2.796 3.417 10.848 1.00 94.50 79 ARG A N 1
ATOM 649 C CA . ARG A 1 79 ? 1.832 4.047 11.758 1.00 94.50 79 ARG A CA 1
ATOM 650 C C . ARG A 1 79 ? 1.577 3.184 12.983 1.00 94.50 79 ARG A C 1
ATOM 652 O O . ARG A 1 79 ? 1.939 2.013 13.030 1.00 94.50 79 ARG A O 1
ATOM 659 N N . ARG A 1 80 ? 0.927 3.777 13.981 1.00 95.00 80 ARG A N 1
ATOM 660 C CA . ARG A 1 80 ? 0.604 3.122 15.246 1.00 95.00 80 ARG A CA 1
ATOM 661 C C . ARG A 1 80 ? -0.855 3.353 15.612 1.00 95.00 80 ARG A C 1
ATOM 663 O O . ARG A 1 80 ? -1.344 4.473 15.479 1.00 95.00 80 ARG A O 1
ATOM 670 N N . PHE A 1 81 ? -1.510 2.323 16.136 1.00 94.69 81 PHE A N 1
ATOM 671 C CA . PHE A 1 81 ? -2.883 2.386 16.631 1.00 94.69 81 PHE A CA 1
ATOM 672 C C . PHE A 1 81 ? -2.940 1.937 18.089 1.00 94.69 81 PHE A C 1
ATOM 674 O O . PHE A 1 81 ? -2.499 0.838 18.416 1.00 94.69 81 PHE A O 1
ATOM 681 N N . ALA A 1 82 ? -3.481 2.782 18.965 1.00 96.44 82 ALA A N 1
ATOM 682 C CA . ALA A 1 82 ? -3.818 2.389 20.330 1.00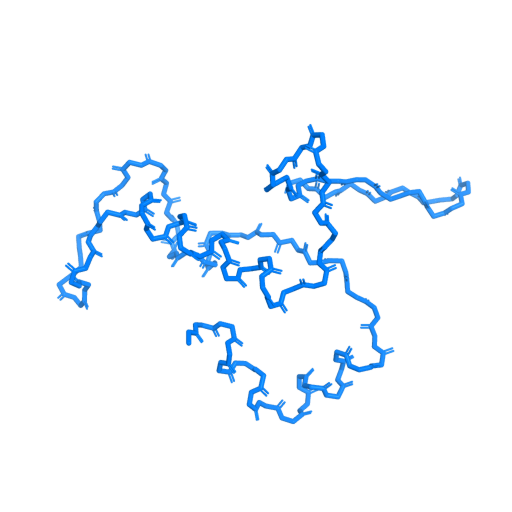 96.44 82 ALA A CA 1
ATOM 683 C C . ALA A 1 82 ? -5.244 1.824 20.359 1.00 96.44 82 ALA A C 1
ATOM 685 O O . ALA A 1 82 ? -6.194 2.514 19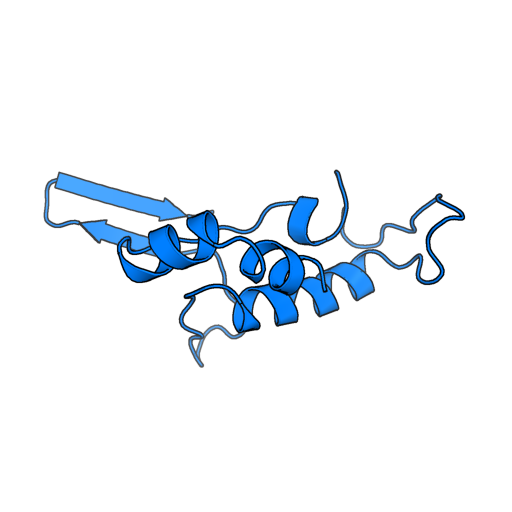.989 1.00 96.44 82 ALA A O 1
ATOM 686 N N . TYR A 1 83 ? -5.393 0.592 20.833 1.00 94.56 83 TYR A N 1
ATOM 687 C CA . TYR A 1 83 ? -6.668 -0.088 21.045 1.00 94.56 83 TYR A CA 1
ATOM 688 C C . TYR A 1 83 ? -6.956 -0.169 22.546 1.00 94.56 83 TYR A C 1
ATOM 690 O O . TYR A 1 83 ? -6.857 -1.218 23.186 1.00 94.56 83 TYR A O 1
ATOM 698 N N . GLY A 1 84 ? -7.298 0.989 23.117 1.00 95.69 84 GLY A N 1
ATOM 699 C CA . GLY A 1 84 ? -7.505 1.131 24.555 1.00 95.69 84 GLY A CA 1
ATOM 700 C C . GLY A 1 84 ? -6.229 0.839 25.362 1.00 95.69 84 GLY A C 1
ATOM 701 O O . GLY A 1 84 ? -5.125 0.960 24.833 1.00 95.69 84 GLY A O 1
ATOM 702 N N . PRO A 1 85 ? -6.354 0.467 26.647 1.00 96.19 85 PRO A N 1
ATOM 703 C CA . PRO A 1 85 ? -5.202 0.227 27.518 1.00 96.19 85 PRO A CA 1
ATOM 704 C C . PRO A 1 85 ? -4.526 -1.137 27.300 1.00 96.19 85 PRO A C 1
ATOM 706 O O . PRO A 1 85 ? -3.505 -1.408 27.923 1.00 96.19 85 PRO A O 1
ATOM 709 N N . SER A 1 86 ? -5.105 -2.017 26.478 1.00 97.31 86 SER A N 1
ATOM 710 C CA . SER A 1 86 ? -4.709 -3.431 26.410 1.00 97.31 86 SER A CA 1
ATOM 711 C C . SER A 1 86 ? -3.905 -3.803 25.170 1.00 97.31 86 SER A C 1
ATOM 713 O O . SER A 1 86 ? -3.250 -4.841 25.175 1.00 97.31 86 SER A O 1
ATOM 715 N N . LEU A 1 87 ? -3.969 -3.003 24.104 1.00 97.44 87 LEU A N 1
ATOM 716 C CA . LEU A 1 87 ? -3.325 -3.331 22.840 1.00 97.44 87 LEU A CA 1
ATOM 717 C C . LEU A 1 87 ? -2.809 -2.076 22.148 1.00 97.44 87 LEU A C 1
ATOM 719 O O . LEU A 1 87 ? -3.499 -1.066 22.028 1.00 97.44 87 LEU A O 1
ATOM 723 N N . GLU A 1 88 ? -1.604 -2.191 21.616 1.00 97.62 88 GLU A N 1
ATOM 724 C CA . GLU A 1 88 ? -0.994 -1.207 20.743 1.00 97.62 88 GLU A CA 1
ATOM 725 C C . GLU A 1 88 ? -0.453 -1.931 19.511 1.00 97.62 88 GLU A C 1
ATOM 727 O O . GLU A 1 88 ? 0.284 -2.908 19.626 1.00 97.62 88 GLU A O 1
ATOM 732 N N . VAL A 1 89 ? -0.861 -1.479 18.328 1.00 96.62 89 VAL A N 1
ATOM 733 C CA . VAL A 1 89 ? -0.453 -2.061 17.047 1.00 96.62 89 VAL A CA 1
ATOM 734 C C . VAL A 1 89 ? 0.551 -1.128 16.394 1.00 96.62 89 VAL A C 1
ATOM 736 O O . VAL A 1 89 ? 0.242 0.039 16.151 1.00 96.62 89 VAL A O 1
ATOM 739 N N . PHE A 1 90 ? 1.732 -1.656 16.083 1.00 96.75 90 PHE A N 1
ATOM 740 C CA . PHE A 1 90 ? 2.773 -0.970 15.326 1.00 96.75 90 PHE A CA 1
ATOM 741 C C . PHE A 1 90 ? 2.842 -1.569 13.924 1.00 96.75 90 PHE A C 1
ATOM 743 O O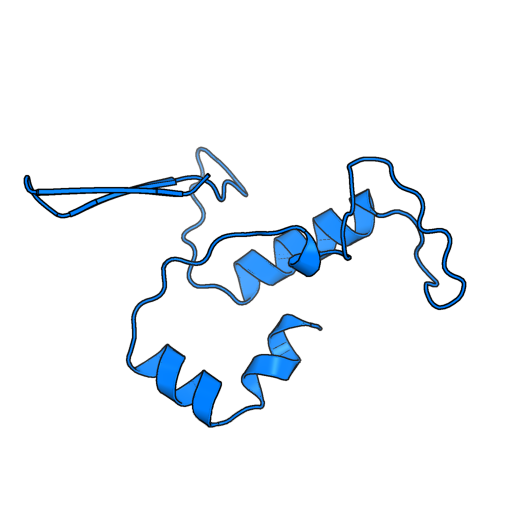 . PHE A 1 90 ? 3.026 -2.772 13.770 1.00 96.75 90 PHE A O 1
ATOM 750 N N . MET A 1 91 ? 2.684 -0.723 12.912 1.00 95.75 91 MET A N 1
ATOM 751 C CA . MET A 1 91 ? 2.822 -1.077 11.504 1.00 95.75 91 MET A CA 1
ATOM 752 C C . MET A 1 91 ? 4.093 -0.427 10.968 1.00 95.75 91 MET A C 1
ATOM 754 O O . MET A 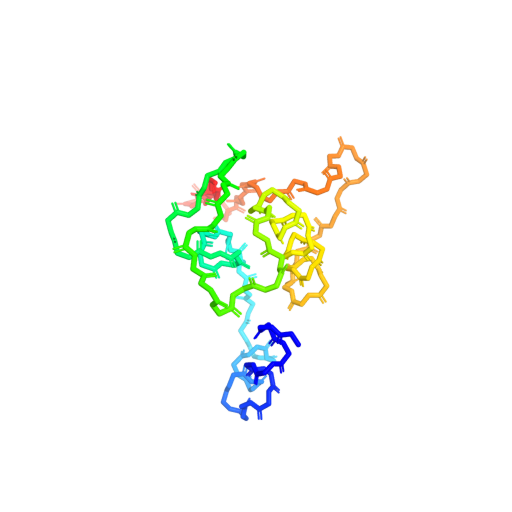1 91 ? 4.217 0.801 11.046 1.00 95.75 91 MET A O 1
ATOM 758 N N . LEU A 1 92 ? 5.031 -1.252 10.496 1.00 92.44 92 LEU A N 1
ATOM 759 C CA . LEU A 1 92 ? 6.408 -0.869 10.169 1.00 92.44 92 LEU A CA 1
ATOM 760 C C . LEU A 1 92 ? 6.623 -0.701 8.663 1.00 92.44 92 LEU A C 1
ATOM 762 O O . LEU A 1 92 ? 5.977 -1.436 7.888 1.00 92.44 92 LEU A O 1
#

Sequence (92 aa):
GQYAYNLMDANVRQFNAEVPMLAQ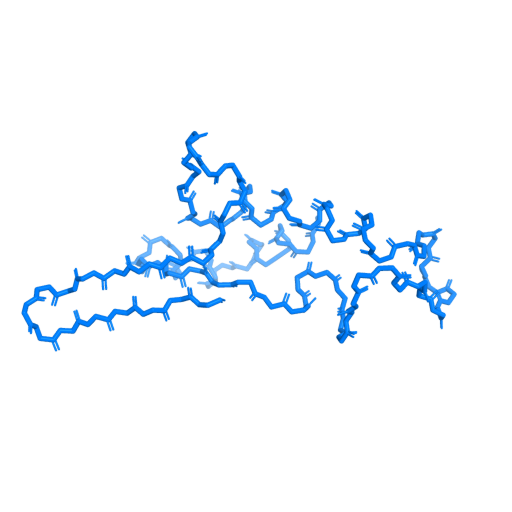WDDHETTNNWYPGELLDDDRYTEKNASLLAARARRAFFEYMPLRELPEAPGRIHRRFAYGPSLEVFML